Protein AF-A0A0H5BZ64-F1 (afdb_monomer)

Organism: Cyberlindnera jadinii (strain ATCC 18201 / CBS 1600 / BCRC 20928 / JCM 3617 / NBRC 0987 / NRRL Y-1542) (NCBI:txid983966)

Foldseek 3Di:
DEEQCQLVPVVQVCCVPPVDAAEYEHQDVVSQVNNVVVCVVVVGDHHYDYDDCLDPCVLLLQQLPPPDPPPVNSVDDDPDYHYDAADQAPVCVVDPNDPPCCNVPPDVRRHHDPCSSVVRHVVSHD

Solvent-accessible surface area (backbone atoms only — not comparable to full-atom values): 7330 Å² total; per-residue (Å²): 59,24,40,51,28,45,62,25,63,64,42,51,48,47,32,70,77,70,68,52,90,42,44,28,27,22,69,49,65,72,32,48,53,46,18,52,50,45,26,61,77,68,73,44,92,66,50,73,48,80,43,60,73,81,43,88,68,25,56,27,53,63,52,54,58,78,82,62,86,86,46,83,57,18,81,53,89,68,100,52,80,49,68,68,63,36,66,38,39,72,67,48,63,71,39,85,81,46,55,69,65,53,73,72,75,45,62,64,77,67,39,53,22,88,56,54,68,56,66,59,49,55,67,52,75,108

Sequence (126 aa):
MDICCGTGCIALTLKRQLGCEVVGVDISEEALELSRENSLRNGVEVQFMRCDVLSADAGDVLSGDAGDPSSAVAAQQFDLIVSNPPYISMDDYTSSEVAKSVKLYEPQLALVGGGEFYRVHVRAWL

Secondary structure (DSSP, 8-state):
-EES-TTSHHHHHHHHHH----EEEES-HHHHHHHHHHHHHHT---EEEE--TTSTTHHHHHH---S-TT-TTTT---S--EE----B-HHHHHSSSS-HHHHHHS-HHHHB--SHHHHHHHHHH-

Mean predicted aligned error: 7.09 Å

Structure (mmCIF, N/CA/C/O backbone):
data_AF-A0A0H5BZ64-F1
#
_entry.id   AF-A0A0H5BZ64-F1
#
loop_
_atom_site.group_PDB
_atom_site.id
_atom_site.type_symbol
_atom_site.label_atom_id
_atom_site.label_alt_id
_atom_site.label_comp_id
_atom_site.label_asym_id
_atom_site.label_entity_id
_atom_site.label_seq_id
_atom_site.pdbx_PDB_ins_code
_atom_site.Cartn_x
_atom_site.Cartn_y
_atom_site.Cartn_z
_atom_site.occupancy
_atom_site.B_iso_or_equiv
_atom_site.auth_seq_id
_atom_site.auth_comp_id
_atom_site.auth_asym_id
_atom_site.auth_atom_id
_atom_site.pdbx_PDB_model_num
ATOM 1 N N . MET A 1 1 ? -6.534 -5.245 7.611 1.00 90.50 1 MET A N 1
ATOM 2 C CA . MET A 1 1 ? -5.155 -4.791 7.346 1.00 90.50 1 MET A CA 1
ATOM 3 C C . MET A 1 1 ? -4.923 -4.652 5.848 1.00 90.50 1 MET A C 1
ATOM 5 O O . MET A 1 1 ? -5.440 -5.472 5.100 1.00 90.50 1 MET A O 1
ATOM 9 N N . ASP A 1 2 ? -4.171 -3.634 5.429 1.00 94.00 2 ASP A N 1
ATOM 10 C CA . ASP A 1 2 ? -3.699 -3.410 4.053 1.00 94.00 2 ASP A CA 1
ATOM 11 C C . ASP A 1 2 ? -2.171 -3.582 3.998 1.00 94.00 2 ASP A C 1
ATOM 13 O O . ASP A 1 2 ? -1.445 -2.790 4.598 1.00 94.00 2 ASP A O 1
ATOM 17 N N . ILE A 1 3 ? -1.686 -4.642 3.346 1.00 91.06 3 ILE A N 1
ATOM 18 C CA . ILE A 1 3 ? -0.259 -4.984 3.254 1.00 91.06 3 ILE A CA 1
ATOM 19 C C . ILE A 1 3 ? 0.342 -4.457 1.952 1.00 91.06 3 ILE A C 1
ATOM 21 O O . ILE A 1 3 ? -0.252 -4.639 0.887 1.00 91.06 3 ILE A O 1
ATOM 25 N N . CYS A 1 4 ? 1.559 -3.910 2.032 1.00 93.12 4 CYS A N 1
ATOM 26 C CA . CYS A 1 4 ? 2.209 -3.180 0.940 1.00 93.12 4 CYS A CA 1
ATOM 27 C C . CYS A 1 4 ? 1.359 -1.963 0.556 1.00 93.12 4 CYS A C 1
ATOM 29 O O . CYS A 1 4 ? 0.987 -1.779 -0.603 1.00 93.12 4 CYS A O 1
ATOM 31 N N . CYS A 1 5 ? 0.976 -1.171 1.564 1.00 95.38 5 CYS A N 1
ATOM 32 C CA . CYS A 1 5 ? -0.043 -0.141 1.401 1.00 95.38 5 CYS A CA 1
ATOM 33 C C . CYS A 1 5 ? 0.392 1.004 0.475 1.00 95.38 5 CYS A C 1
ATOM 35 O O . CYS A 1 5 ? -0.465 1.747 -0.011 1.00 95.38 5 CYS A O 1
ATOM 37 N N . GLY A 1 6 ? 1.695 1.182 0.221 1.00 96.62 6 GLY A N 1
ATOM 38 C CA . GLY A 1 6 ? 2.215 2.197 -0.687 1.00 96.62 6 GLY A CA 1
ATOM 39 C C . GLY A 1 6 ? 1.691 3.592 -0.339 1.00 96.62 6 GLY A C 1
ATOM 40 O O . GLY A 1 6 ? 1.827 4.067 0.783 1.00 96.62 6 GLY A O 1
ATOM 41 N N . THR A 1 7 ? 1.002 4.226 -1.290 1.00 97.06 7 THR A N 1
ATOM 42 C CA . THR A 1 7 ? 0.365 5.549 -1.122 1.00 97.06 7 THR A CA 1
ATOM 43 C C . THR A 1 7 ? -0.806 5.572 -0.129 1.00 97.06 7 THR A C 1
ATOM 45 O O . THR A 1 7 ? -1.363 6.641 0.132 1.00 97.06 7 THR A O 1
ATOM 48 N N . GLY A 1 8 ? -1.218 4.415 0.393 1.00 97.69 8 GLY A N 1
ATOM 49 C CA . GLY A 1 8 ? -2.378 4.232 1.260 1.00 97.69 8 GLY A CA 1
ATOM 50 C C . GLY A 1 8 ? -3.710 4.206 0.512 1.00 97.69 8 GLY A C 1
ATOM 51 O O . GLY A 1 8 ? -4.758 4.294 1.145 1.00 97.69 8 GLY A O 1
ATOM 52 N N . CYS A 1 9 ? -3.713 4.124 -0.823 1.00 97.69 9 CYS A N 1
ATOM 53 C CA . CYS A 1 9 ? -4.933 4.281 -1.618 1.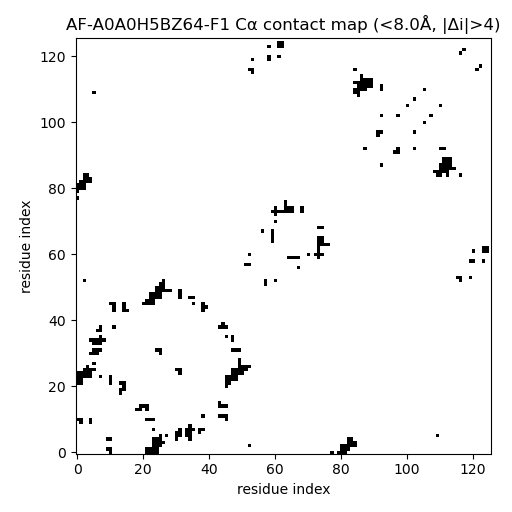00 97.69 9 CYS A CA 1
ATOM 54 C C . CYS A 1 9 ? -6.030 3.264 -1.254 1.00 97.69 9 CYS A C 1
ATOM 56 O O . CYS A 1 9 ? -7.197 3.651 -1.141 1.00 97.69 9 CYS A O 1
ATOM 58 N N . ILE A 1 10 ? -5.674 1.999 -1.010 1.00 97.88 10 ILE A N 1
ATOM 59 C CA . ILE A 1 10 ? -6.622 0.953 -0.605 1.00 97.88 10 ILE A CA 1
ATOM 60 C C . ILE A 1 10 ? -7.097 1.215 0.825 1.00 97.88 10 ILE A C 1
ATOM 62 O O . ILE A 1 10 ? -8.303 1.358 1.039 1.00 97.88 10 ILE A O 1
ATOM 66 N N . ALA A 1 11 ? -6.176 1.363 1.783 1.00 97.75 11 ALA A N 1
ATOM 67 C CA . ALA A 1 11 ? -6.519 1.624 3.178 1.00 97.75 11 ALA A CA 1
ATOM 68 C C . ALA A 1 11 ? -7.454 2.836 3.366 1.00 97.75 11 ALA A C 1
ATOM 70 O O . ALA A 1 11 ? -8.485 2.741 4.038 1.00 97.75 11 ALA A O 1
ATOM 71 N N . LEU A 1 12 ? -7.139 3.963 2.720 1.00 98.44 12 LEU A N 1
ATOM 72 C CA . LEU A 1 12 ? -7.941 5.188 2.775 1.00 98.44 12 LEU A CA 1
ATOM 73 C C . LEU A 1 12 ? -9.320 5.000 2.137 1.00 98.44 12 LEU A C 1
ATOM 75 O O . LEU A 1 12 ? -10.319 5.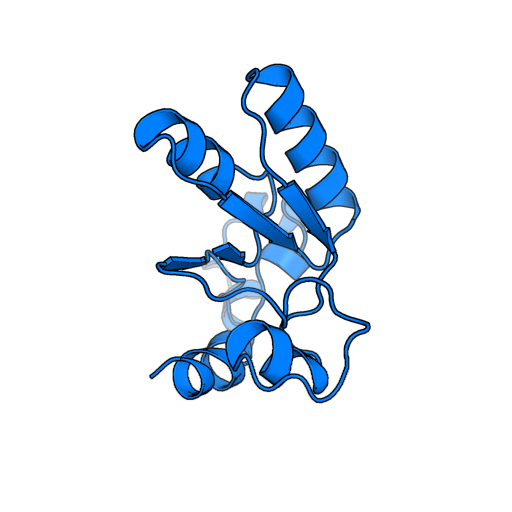494 2.666 1.00 98.44 12 LEU A O 1
ATOM 79 N N . THR A 1 13 ? -9.392 4.272 1.020 1.00 98.19 13 THR A N 1
ATOM 80 C CA . THR A 1 13 ? -10.663 3.972 0.349 1.00 98.19 13 THR A CA 1
ATOM 81 C C . THR A 1 13 ? -11.553 3.106 1.234 1.00 98.19 13 THR A C 1
ATOM 83 O O . THR A 1 13 ? -12.728 3.428 1.408 1.00 98.19 13 THR A O 1
ATOM 86 N N . LEU A 1 14 ? -11.001 2.056 1.848 1.00 97.75 14 LEU A N 1
ATOM 87 C CA . LEU A 1 14 ? -11.741 1.180 2.758 1.00 97.75 14 LEU A CA 1
ATOM 88 C C . LEU A 1 14 ? -12.270 1.951 3.970 1.00 97.75 14 LEU A C 1
ATOM 90 O O . LEU A 1 14 ? -13.472 1.907 4.234 1.00 97.75 14 LEU A O 1
ATOM 94 N N . LYS A 1 15 ? -11.414 2.733 4.644 1.00 97.88 15 LYS A N 1
ATOM 95 C CA . LYS A 1 15 ? -11.821 3.573 5.783 1.00 97.88 15 LYS A CA 1
ATOM 96 C C . LYS A 1 15 ? -12.947 4.531 5.394 1.00 97.88 15 LYS A C 1
ATOM 98 O O . LYS A 1 15 ? -13.934 4.647 6.114 1.00 97.88 15 LYS A O 1
ATOM 103 N N . ARG A 1 16 ? -12.835 5.193 4.237 1.00 97.94 16 ARG A N 1
ATOM 104 C CA . ARG A 1 16 ? -13.836 6.158 3.758 1.00 97.94 16 ARG A CA 1
ATOM 105 C C . ARG A 1 16 ? -15.179 5.511 3.420 1.00 97.94 16 ARG A C 1
ATOM 107 O O . ARG A 1 16 ? -16.210 6.098 3.729 1.00 97.94 16 ARG A O 1
ATOM 114 N N . GLN A 1 17 ? -15.162 4.380 2.719 1.00 97.81 17 GLN A N 1
ATOM 115 C CA . GLN A 1 17 ? -16.373 3.768 2.164 1.00 97.81 17 GLN A CA 1
ATOM 116 C C . GLN A 1 17 ? -17.103 2.887 3.176 1.00 97.81 17 GLN A C 1
ATOM 118 O O . GLN A 1 17 ? -18.328 2.813 3.151 1.00 97.81 17 GLN A O 1
ATOM 123 N N . LEU A 1 18 ? -16.356 2.215 4.053 1.00 97.12 18 LEU A N 1
ATOM 124 C CA . LEU A 1 18 ? -16.903 1.222 4.977 1.00 97.12 18 LEU A CA 1
ATOM 125 C C . LEU A 1 18 ? -16.916 1.703 6.430 1.00 97.12 18 LEU A C 1
ATOM 127 O O . LEU A 1 18 ? -17.603 1.106 7.253 1.00 97.12 18 LEU A O 1
ATOM 131 N N . GLY A 1 19 ? -16.158 2.752 6.766 1.00 95.25 19 GLY A N 1
ATOM 132 C CA . GLY A 1 19 ? -16.051 3.254 8.139 1.00 95.25 19 GLY A CA 1
ATOM 133 C C . GLY A 1 19 ? -15.376 2.282 9.114 1.00 95.25 19 GLY A C 1
ATOM 134 O O . GLY A 1 19 ? -15.462 2.488 10.320 1.00 95.25 19 GLY A O 1
ATOM 135 N N . CYS A 1 20 ? -14.729 1.223 8.620 1.00 95.31 20 CYS A N 1
ATOM 136 C CA . CYS A 1 20 ? -14.046 0.227 9.443 1.00 95.31 20 CYS A CA 1
ATOM 137 C C . CYS A 1 20 ? -12.708 0.743 9.987 1.00 95.31 20 CYS A C 1
ATOM 139 O O . CYS A 1 20 ? -12.185 1.756 9.528 1.00 95.31 20 CYS A O 1
ATOM 141 N N . GLU A 1 21 ? -12.123 0.048 10.961 1.00 95.31 21 GLU A N 1
ATOM 142 C CA . GLU A 1 21 ? -10.738 0.313 11.352 1.00 95.31 21 GLU A CA 1
ATOM 143 C C . GLU A 1 21 ? -9.763 -0.309 10.357 1.00 95.31 21 GLU A C 1
ATOM 145 O O . GLU A 1 21 ? -9.936 -1.444 9.907 1.00 95.31 21 GLU A O 1
ATOM 150 N N . VAL A 1 22 ? -8.745 0.466 9.981 1.00 95.38 22 VAL A N 1
ATOM 151 C CA . VAL A 1 22 ? -7.774 0.063 8.968 1.00 95.38 22 VAL A CA 1
ATOM 152 C C . VAL A 1 22 ? -6.369 0.373 9.459 1.00 95.38 22 VAL A C 1
ATOM 154 O O . VAL A 1 22 ? -6.055 1.507 9.821 1.00 95.38 22 VAL A O 1
ATOM 157 N N . VAL A 1 23 ? -5.527 -0.654 9.413 1.00 94.00 23 VAL A N 1
ATOM 158 C CA . VAL A 1 23 ? -4.077 -0.555 9.570 1.00 94.00 23 VAL A CA 1
ATOM 159 C C . VAL A 1 23 ? -3.452 -0.821 8.206 1.00 94.00 23 VAL A C 1
ATOM 161 O O . VAL A 1 23 ? -3.732 -1.861 7.602 1.00 94.00 23 VAL A O 1
ATOM 164 N N . GLY A 1 24 ? -2.656 0.127 7.716 1.00 94.44 24 GLY A N 1
ATOM 165 C CA . GLY A 1 24 ? -1.827 -0.010 6.522 1.00 94.44 24 GLY A CA 1
ATOM 166 C C . GLY A 1 24 ? -0.371 -0.255 6.902 1.00 94.44 24 GLY A C 1
ATOM 167 O O . GLY A 1 24 ? 0.172 0.444 7.762 1.00 94.44 24 GLY A O 1
ATOM 168 N N . VAL A 1 25 ? 0.263 -1.239 6.271 1.00 92.19 25 VAL A N 1
ATOM 169 C CA . VAL A 1 25 ? 1.666 -1.574 6.516 1.00 92.19 25 VAL A CA 1
ATOM 170 C C . VAL A 1 25 ? 2.480 -1.557 5.232 1.00 92.19 25 VAL A C 1
ATOM 172 O O . VAL A 1 25 ? 2.027 -2.022 4.185 1.00 92.19 25 VAL A O 1
ATOM 175 N N . ASP A 1 26 ? 3.700 -1.041 5.320 1.00 92.19 26 ASP A N 1
ATOM 176 C CA . ASP A 1 26 ? 4.669 -1.051 4.225 1.00 92.19 26 ASP A CA 1
ATOM 177 C C . ASP A 1 26 ? 6.093 -1.153 4.781 1.00 92.19 26 ASP A C 1
ATOM 179 O O . ASP A 1 26 ? 6.357 -0.754 5.916 1.00 92.19 26 ASP A O 1
ATOM 183 N N . ILE A 1 27 ? 7.027 -1.680 3.994 1.00 90.25 27 ILE A N 1
ATOM 184 C CA . ILE A 1 27 ? 8.442 -1.741 4.379 1.00 90.25 27 ILE A CA 1
ATOM 185 C C . ILE A 1 27 ? 9.148 -0.396 4.135 1.00 90.25 27 ILE A C 1
ATOM 187 O O . ILE A 1 27 ? 10.135 -0.080 4.813 1.00 90.25 27 ILE A O 1
ATOM 191 N N . SER A 1 28 ? 8.639 0.391 3.180 1.00 93.31 28 SER A N 1
ATOM 192 C CA . SER A 1 28 ? 9.190 1.678 2.762 1.00 93.31 28 SER A CA 1
ATOM 193 C C . SER A 1 28 ? 8.679 2.818 3.641 1.00 93.31 28 SER A C 1
ATOM 195 O O . SER A 1 28 ? 7.495 3.148 3.623 1.00 93.31 28 SER A O 1
ATOM 197 N N . GLU A 1 29 ? 9.579 3.478 4.376 1.00 93.06 29 GLU A N 1
ATOM 198 C CA . GLU A 1 29 ? 9.203 4.661 5.164 1.00 93.06 29 GLU A CA 1
ATOM 199 C C . GLU A 1 29 ? 8.759 5.824 4.265 1.00 93.06 29 GLU A C 1
ATOM 201 O O . GLU A 1 29 ? 7.812 6.523 4.602 1.00 93.06 29 GLU A O 1
ATOM 206 N N . GLU A 1 30 ? 9.359 5.975 3.081 1.00 95.69 30 GLU A N 1
ATOM 207 C CA . GLU A 1 30 ? 8.969 6.995 2.094 1.00 95.69 30 GLU A CA 1
ATOM 208 C C . GLU A 1 30 ? 7.513 6.804 1.635 1.00 95.69 30 GLU A C 1
ATOM 210 O O . GLU A 1 30 ? 6.757 7.768 1.491 1.00 95.69 30 GLU A O 1
ATOM 215 N N . ALA A 1 31 ? 7.086 5.550 1.452 1.00 95.56 31 ALA A N 1
ATOM 216 C CA . ALA A 1 31 ? 5.694 5.238 1.144 1.00 95.56 31 ALA A CA 1
ATOM 217 C C . ALA A 1 31 ? 4.765 5.585 2.318 1.00 95.56 31 ALA A C 1
ATOM 219 O O . ALA A 1 31 ? 3.697 6.159 2.106 1.00 95.56 31 ALA A O 1
ATOM 220 N N . LEU A 1 32 ? 5.186 5.301 3.556 1.00 96.38 32 LEU A N 1
ATOM 221 C CA . LEU A 1 32 ? 4.413 5.610 4.763 1.00 96.38 32 LEU A CA 1
ATOM 222 C C . LEU A 1 32 ? 4.308 7.115 5.037 1.00 96.38 32 LEU A C 1
ATOM 224 O O . LEU A 1 32 ? 3.283 7.589 5.520 1.00 96.38 32 LEU A O 1
ATOM 228 N N . GLU A 1 33 ? 5.343 7.895 4.738 1.00 98.00 33 GLU A N 1
ATOM 229 C CA . GLU A 1 33 ? 5.269 9.357 4.777 1.00 98.00 33 GLU A CA 1
ATOM 230 C C . GLU A 1 33 ? 4.211 9.870 3.795 1.00 98.00 33 GLU A C 1
ATOM 232 O O . GLU A 1 33 ? 3.334 10.651 4.176 1.00 98.00 33 GLU A O 1
ATOM 237 N N . LEU A 1 34 ? 4.228 9.359 2.561 1.00 97.88 34 LEU A N 1
ATOM 238 C CA . LEU A 1 34 ? 3.246 9.716 1.543 1.00 97.88 34 LEU A CA 1
ATOM 239 C C . LEU A 1 34 ? 1.826 9.254 1.908 1.00 97.88 34 LEU A C 1
ATOM 241 O O . LEU A 1 34 ? 0.861 9.977 1.659 1.00 97.88 34 LEU A O 1
ATOM 245 N N . SER A 1 35 ? 1.665 8.079 2.519 1.00 98.25 35 SER A N 1
ATOM 246 C CA . SER A 1 35 ? 0.354 7.582 2.946 1.00 98.25 35 SER A CA 1
ATOM 247 C C . SER A 1 35 ? -0.235 8.409 4.091 1.00 98.25 35 SER A C 1
ATOM 249 O O . SER A 1 35 ? -1.420 8.754 4.050 1.00 98.25 35 SER A O 1
ATOM 251 N N . ARG A 1 36 ? 0.592 8.825 5.060 1.00 98.38 36 ARG A N 1
ATOM 252 C CA . ARG A 1 36 ? 0.206 9.769 6.123 1.00 98.38 36 ARG A CA 1
ATOM 253 C C . ARG A 1 36 ? -0.150 11.140 5.550 1.00 98.38 36 ARG A C 1
ATOM 255 O O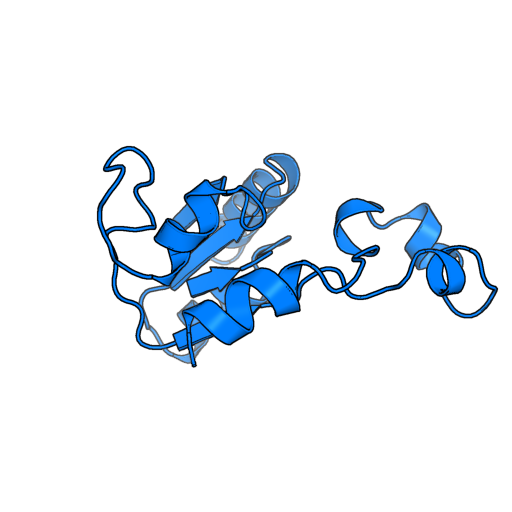 . ARG A 1 36 ? -1.145 11.737 5.960 1.00 98.38 36 ARG A O 1
ATOM 262 N N . GLU A 1 37 ? 0.600 11.626 4.563 1.00 98.44 37 GLU A N 1
ATOM 263 C CA . GLU A 1 37 ? 0.256 12.865 3.865 1.00 98.44 37 GLU A CA 1
ATOM 264 C C . GLU A 1 37 ? -1.092 12.742 3.136 1.00 98.44 37 GLU A C 1
ATOM 266 O O . GLU A 1 37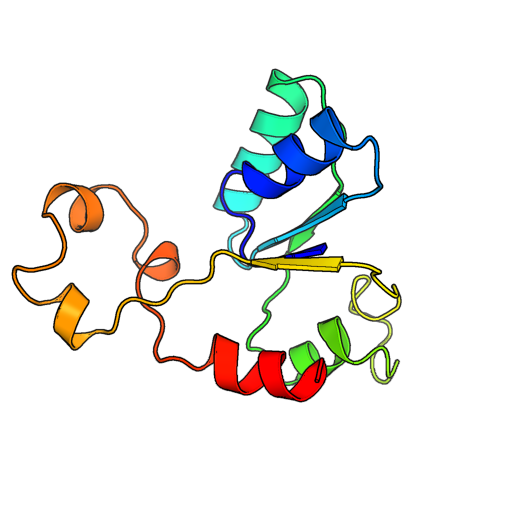 ? -1.948 13.622 3.251 1.00 98.44 37 GLU A O 1
ATOM 271 N N . ASN A 1 38 ? -1.328 11.639 2.425 1.00 98.50 38 ASN A N 1
ATOM 272 C CA . ASN A 1 38 ? -2.596 11.386 1.745 1.00 98.50 38 ASN A CA 1
ATOM 273 C C . ASN A 1 38 ? -3.763 11.255 2.730 1.00 98.50 38 ASN A C 1
ATOM 275 O O . ASN A 1 38 ? -4.850 11.765 2.452 1.00 98.50 38 ASN A O 1
ATOM 279 N N . SER A 1 39 ? -3.544 10.631 3.887 1.00 98.38 39 SER A N 1
ATOM 280 C CA . SER A 1 39 ? -4.504 10.574 4.993 1.00 98.38 39 SER A CA 1
ATOM 281 C C . SER A 1 39 ? -4.921 11.967 5.449 1.00 98.38 39 SER A C 1
ATOM 283 O O . SER A 1 39 ? -6.118 12.274 5.467 1.00 98.38 39 SER A O 1
ATOM 285 N N . LEU A 1 40 ? -3.946 12.843 5.704 1.00 98.31 40 LEU A N 1
ATOM 286 C CA . LEU A 1 40 ? -4.196 14.230 6.083 1.00 98.31 40 LEU A CA 1
ATOM 287 C C . LEU A 1 40 ? -4.927 15.000 4.976 1.00 98.31 40 LEU A C 1
ATOM 289 O O . LEU A 1 40 ? -5.950 15.630 5.239 1.00 98.31 40 LEU A O 1
ATOM 293 N N . ARG A 1 41 ? -4.443 14.918 3.730 1.00 98.25 41 ARG A N 1
ATOM 294 C CA . ARG A 1 41 ? -5.025 15.614 2.566 1.00 98.25 41 ARG A CA 1
ATOM 295 C C . ARG A 1 41 ? -6.481 15.228 2.319 1.00 98.25 41 ARG A C 1
ATOM 297 O O . ARG A 1 41 ? -7.270 16.066 1.893 1.00 98.25 41 ARG A O 1
ATOM 304 N N . ASN A 1 42 ? -6.838 13.973 2.581 1.00 97.75 42 ASN A N 1
ATOM 305 C CA . ASN A 1 42 ? -8.202 13.488 2.414 1.00 97.75 42 ASN A CA 1
ATOM 306 C C . ASN A 1 42 ? -9.047 13.637 3.688 1.00 97.75 42 ASN A C 1
ATOM 308 O O . ASN A 1 42 ? -10.258 13.451 3.614 1.00 97.75 42 ASN A O 1
ATOM 312 N N . GLY A 1 43 ? -8.462 13.955 4.845 1.00 97.81 43 GLY A N 1
ATOM 313 C CA . GLY A 1 43 ? -9.180 13.965 6.122 1.00 97.81 43 GLY A CA 1
ATOM 314 C C . GLY A 1 43 ? -9.727 12.582 6.491 1.00 97.81 43 GLY A C 1
ATOM 315 O O . GLY A 1 43 ? -10.877 12.463 6.908 1.00 97.81 43 GLY A O 1
ATOM 316 N N . VAL A 1 44 ? -8.940 11.529 6.252 1.00 98.06 44 VAL A N 1
ATOM 317 C CA . VAL A 1 44 ? -9.291 10.134 6.565 1.00 98.06 44 VAL A CA 1
ATOM 318 C C . VAL A 1 44 ? -8.223 9.570 7.477 1.00 98.06 44 VAL A C 1
ATOM 320 O O . VAL A 1 44 ? -7.096 9.376 7.037 1.00 98.06 44 VAL A O 1
ATOM 323 N N . GLU A 1 45 ? -8.567 9.294 8.727 1.00 97.44 45 GLU A N 1
ATOM 324 C CA . GLU A 1 45 ? -7.625 8.764 9.711 1.00 97.44 45 GLU A CA 1
ATOM 325 C C . GLU A 1 45 ? -7.411 7.258 9.516 1.00 97.44 45 GLU A C 1
ATOM 327 O O . GLU A 1 45 ? -8.352 6.468 9.602 1.00 97.44 45 GLU A O 1
ATOM 332 N N . VAL A 1 46 ? -6.168 6.873 9.231 1.00 96.81 46 VAL A N 1
ATOM 333 C CA . VAL A 1 46 ? -5.721 5.483 9.081 1.00 96.81 46 VAL A CA 1
ATOM 334 C C . VAL A 1 46 ? -4.395 5.335 9.811 1.00 96.81 46 VAL A C 1
ATOM 336 O O . VAL A 1 46 ? -3.532 6.212 9.729 1.00 96.81 46 VAL A O 1
ATOM 339 N N . GLN A 1 47 ? -4.219 4.218 10.513 1.00 95.19 47 GLN A N 1
ATOM 340 C CA . GLN A 1 47 ? -2.953 3.902 11.159 1.00 95.19 47 GLN A CA 1
ATOM 341 C C . GLN A 1 47 ? -1.977 3.328 10.127 1.00 95.19 47 GLN A C 1
ATOM 343 O O . GLN A 1 47 ? -2.272 2.319 9.490 1.00 95.19 47 GLN A O 1
ATOM 348 N N . PHE A 1 48 ? -0.804 3.949 9.991 1.00 94.56 48 PHE A N 1
ATOM 349 C CA . PHE A 1 48 ? 0.264 3.487 9.102 1.00 94.56 48 PHE A CA 1
ATOM 350 C C . PHE A 1 48 ? 1.523 3.144 9.883 1.00 94.56 48 PHE A C 1
ATOM 352 O O . PHE A 1 48 ? 2.019 3.968 10.661 1.00 94.56 48 PHE A O 1
ATOM 359 N N . MET A 1 49 ? 2.070 1.956 9.645 1.00 91.44 49 MET A N 1
ATOM 360 C CA . MET A 1 49 ? 3.254 1.478 10.352 1.00 91.44 49 MET A CA 1
ATOM 361 C C . MET A 1 49 ? 4.197 0.686 9.463 1.00 91.44 49 MET A C 1
ATOM 363 O O . MET A 1 49 ? 3.787 0.021 8.514 1.00 91.44 49 MET A O 1
ATOM 367 N N . ARG A 1 50 ? 5.483 0.768 9.802 1.00 89.75 50 ARG A N 1
ATOM 368 C CA . ARG A 1 50 ? 6.527 0.070 9.070 1.00 89.75 50 ARG A CA 1
ATOM 369 C C . ARG A 1 50 ? 6.563 -1.398 9.451 1.00 89.75 50 ARG A C 1
ATOM 371 O O . ARG A 1 50 ? 6.602 -1.727 10.634 1.00 89.75 50 ARG A O 1
ATOM 378 N N . CYS A 1 51 ? 6.565 -2.263 8.447 1.00 85.56 51 CYS A N 1
ATOM 379 C CA . CYS A 1 51 ? 6.612 -3.705 8.629 1.00 85.56 51 CYS A CA 1
ATOM 380 C C . CYS A 1 51 ? 7.325 -4.361 7.445 1.00 85.56 51 CYS A C 1
ATOM 382 O O . CYS A 1 51 ? 6.981 -4.105 6.291 1.00 85.56 51 CYS A O 1
ATOM 384 N N . ASP A 1 52 ? 8.306 -5.215 7.736 1.00 85.31 52 ASP A N 1
ATOM 385 C CA . ASP A 1 52 ? 8.851 -6.144 6.751 1.00 85.31 52 ASP A CA 1
ATOM 386 C C . ASP A 1 52 ? 8.055 -7.444 6.816 1.00 85.31 52 ASP A C 1
ATOM 388 O O . ASP A 1 52 ? 8.259 -8.278 7.699 1.00 85.31 52 ASP A O 1
ATOM 392 N N . VAL A 1 53 ? 7.141 -7.596 5.864 1.00 79.38 53 VAL A N 1
ATOM 393 C CA . VAL A 1 53 ? 6.243 -8.746 5.787 1.00 79.38 53 VAL A CA 1
ATOM 394 C C . VAL A 1 53 ? 6.921 -10.010 5.241 1.00 79.38 53 VAL A C 1
ATOM 396 O O . VAL A 1 53 ? 6.339 -11.082 5.287 1.00 79.38 53 VAL A O 1
ATOM 399 N N . LEU A 1 54 ? 8.166 -9.939 4.766 1.00 76.88 54 LEU A N 1
ATOM 400 C CA . LEU A 1 54 ? 8.919 -11.126 4.342 1.00 76.88 54 LEU A CA 1
ATOM 401 C C . LEU A 1 54 ? 9.897 -11.620 5.413 1.00 76.88 54 LEU A C 1
ATOM 403 O O . LEU A 1 54 ? 10.469 -12.701 5.262 1.00 76.88 54 LEU A O 1
ATOM 407 N N . SER A 1 55 ? 10.102 -10.846 6.483 1.00 71.25 55 SER A N 1
ATOM 408 C CA . SER A 1 55 ? 10.979 -11.236 7.588 1.00 71.25 55 SER A CA 1
ATOM 409 C C . SER A 1 55 ? 10.538 -12.563 8.226 1.00 71.25 55 SER A C 1
ATOM 411 O O . SER A 1 55 ? 9.369 -12.939 8.180 1.00 71.25 55 SER A O 1
ATOM 413 N N . ALA A 1 56 ? 11.474 -13.307 8.826 1.00 54.91 56 ALA A N 1
ATOM 414 C CA . ALA A 1 56 ? 11.150 -14.560 9.522 1.00 54.91 56 ALA A CA 1
ATOM 415 C C . ALA A 1 56 ? 10.120 -14.346 10.653 1.00 54.91 56 ALA A C 1
ATOM 417 O O . ALA A 1 56 ? 9.317 -15.236 10.923 1.00 54.91 56 ALA A O 1
ATOM 418 N N . ASP A 1 57 ? 10.094 -13.137 11.218 1.00 53.84 57 ASP A N 1
ATOM 419 C CA . ASP A 1 57 ? 9.143 -12.680 12.235 1.00 53.84 57 ASP A CA 1
ATOM 420 C C . ASP A 1 57 ? 7.799 -12.225 11.622 1.00 53.84 57 ASP A C 1
ATOM 422 O O . ASP A 1 57 ? 6.824 -11.985 12.326 1.00 53.84 57 ASP A O 1
ATOM 426 N N . ALA A 1 58 ? 7.690 -12.134 10.292 1.00 50.38 58 ALA A N 1
ATOM 427 C CA . ALA A 1 58 ? 6.444 -11.795 9.606 1.00 50.38 58 ALA A CA 1
ATOM 428 C C . ALA A 1 58 ? 5.412 -12.927 9.608 1.00 50.38 58 ALA A C 1
ATOM 430 O O . ALA A 1 58 ? 4.232 -12.680 9.342 1.00 50.38 58 ALA A O 1
ATOM 431 N N . GLY A 1 59 ? 5.841 -14.153 9.936 1.00 49.22 59 GLY A N 1
ATOM 432 C CA . GLY A 1 59 ? 4.925 -15.211 10.348 1.00 49.22 59 GLY A CA 1
ATOM 433 C C . GLY A 1 59 ? 3.995 -14.709 11.454 1.00 49.22 59 GLY A C 1
ATOM 434 O O . GLY A 1 59 ? 2.789 -14.891 11.329 1.00 49.22 59 GLY A O 1
ATOM 435 N N . ASP A 1 60 ? 4.527 -13.960 12.426 1.00 50.25 60 ASP A N 1
ATOM 436 C CA . ASP A 1 60 ? 3.793 -13.429 13.584 1.00 50.25 60 ASP A CA 1
ATOM 437 C C . ASP A 1 60 ? 2.879 -12.252 13.229 1.00 50.25 60 ASP A C 1
ATOM 439 O O . ASP A 1 60 ? 1.807 -12.105 13.811 1.00 50.25 60 ASP A O 1
ATOM 443 N N . VAL A 1 61 ? 3.227 -11.460 12.206 1.00 53.84 61 VAL A N 1
ATOM 444 C CA . VAL A 1 61 ? 2.381 -10.358 11.696 1.00 53.84 61 VAL A CA 1
ATOM 445 C C . VAL A 1 61 ? 1.009 -10.866 11.237 1.00 53.84 61 VAL A C 1
ATOM 447 O O . VAL A 1 61 ? 0.029 -10.123 11.283 1.00 53.84 61 VAL A O 1
ATOM 450 N N . LEU A 1 62 ? 0.938 -12.127 10.798 1.00 53.78 62 LEU A N 1
ATOM 451 C CA . LEU A 1 62 ? -0.276 -12.762 10.293 1.00 53.78 62 LEU A CA 1
ATOM 452 C C . LEU A 1 62 ? -0.823 -13.898 11.160 1.00 53.78 62 LEU A C 1
ATOM 454 O O . LEU A 1 62 ? -2.027 -14.148 11.098 1.00 53.78 62 LEU A O 1
ATOM 458 N N . SER A 1 63 ? 0.027 -14.601 11.912 1.00 49.59 63 SER A N 1
ATOM 459 C CA . SER A 1 63 ? -0.341 -15.825 12.634 1.00 49.59 63 SER A CA 1
ATOM 460 C C . SER A 1 63 ? -0.993 -15.565 13.992 1.00 49.59 63 SER A C 1
ATOM 462 O O . SER A 1 63 ? -1.624 -16.470 14.535 1.00 49.59 63 SER A O 1
ATOM 464 N N . GLY A 1 64 ? -0.869 -14.356 14.554 1.00 45.78 64 GLY A N 1
ATOM 465 C CA . GLY A 1 64 ? -1.410 -14.038 15.878 1.00 45.78 64 GLY A CA 1
ATOM 466 C C . GLY A 1 64 ? -0.796 -14.855 17.026 1.00 45.78 64 GLY A C 1
ATOM 467 O O . GLY A 1 64 ? -1.304 -14.785 18.147 1.00 45.78 64 GLY A O 1
ATOM 468 N N . ASP A 1 65 ? 0.267 -15.630 16.771 1.00 43.56 65 ASP A N 1
ATOM 469 C CA . ASP A 1 65 ? 1.029 -16.333 17.801 1.00 43.56 65 ASP A CA 1
ATOM 470 C C . ASP A 1 65 ? 2.096 -15.373 18.333 1.00 43.56 65 ASP A C 1
ATOM 472 O O . ASP A 1 65 ? 3.076 -15.048 17.670 1.00 43.56 65 ASP A O 1
ATOM 476 N N . ALA A 1 66 ? 1.834 -14.819 19.515 1.00 42.72 66 ALA A N 1
ATOM 477 C CA . ALA A 1 66 ? 2.645 -13.784 20.139 1.00 42.72 66 ALA A CA 1
ATOM 478 C C . ALA A 1 66 ? 3.947 -14.374 20.713 1.00 42.72 66 ALA A C 1
ATOM 480 O O . ALA A 1 66 ? 4.089 -14.521 21.929 1.00 42.72 66 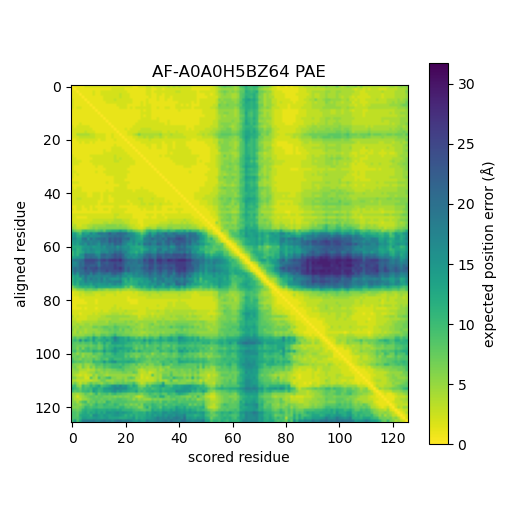ALA A O 1
ATOM 481 N N . GLY A 1 67 ? 4.895 -14.721 19.841 1.00 38.75 67 GLY A N 1
ATOM 482 C CA . GLY A 1 67 ? 6.260 -15.079 20.226 1.00 38.75 67 GLY A CA 1
ATOM 483 C C . GLY A 1 67 ? 7.118 -13.849 20.536 1.00 38.75 67 GLY A C 1
ATOM 484 O O . GLY A 1 67 ? 7.860 -13.850 21.522 1.00 38.75 67 GLY A O 1
ATOM 485 N N . ASP A 1 68 ? 6.961 -12.777 19.748 1.00 41.19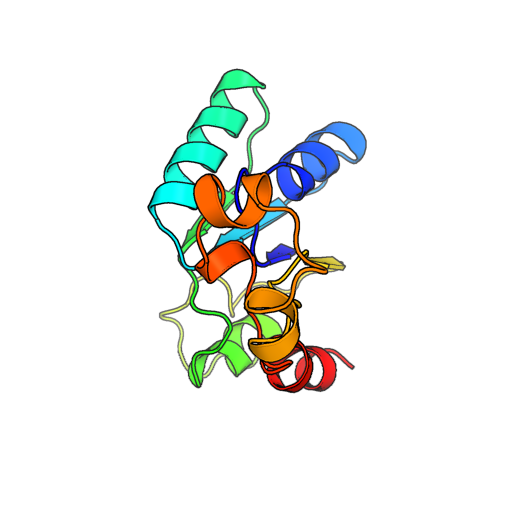 68 ASP A N 1
ATOM 486 C CA . ASP A 1 68 ? 7.658 -11.499 19.934 1.00 41.19 68 ASP A CA 1
ATOM 487 C C . ASP A 1 68 ? 6.680 -10.299 20.066 1.00 41.19 68 ASP A C 1
ATOM 489 O O . ASP A 1 68 ? 6.093 -9.842 19.080 1.00 41.19 68 ASP A O 1
ATOM 493 N N . PRO A 1 69 ? 6.518 -9.725 21.277 1.00 38.94 69 PRO A N 1
ATOM 494 C CA . PRO A 1 69 ? 5.673 -8.556 21.527 1.00 38.94 69 PRO A CA 1
ATOM 495 C C . PRO A 1 69 ? 6.200 -7.235 20.935 1.00 38.94 69 PRO A C 1
ATOM 497 O O . PRO A 1 69 ? 5.560 -6.197 21.115 1.00 38.94 69 PRO A O 1
ATOM 500 N N . SER A 1 70 ? 7.360 -7.225 20.268 1.00 39.12 70 SER A N 1
ATOM 501 C CA . SER A 1 70 ? 7.939 -6.014 19.676 1.00 39.12 70 SER A CA 1
ATOM 502 C C . SER A 1 70 ? 7.322 -5.618 18.327 1.00 39.12 70 SER A C 1
ATOM 504 O O . SER A 1 70 ? 7.482 -4.470 17.900 1.00 39.12 70 SER A O 1
ATOM 506 N N . SER A 1 71 ? 6.531 -6.492 17.692 1.00 48.16 71 SER A N 1
ATOM 507 C CA . SER A 1 71 ? 5.741 -6.136 16.510 1.00 48.16 71 SER A CA 1
ATOM 508 C C . SER A 1 71 ? 4.294 -5.808 16.910 1.00 48.16 71 SER A C 1
ATOM 510 O O . SER A 1 71 ? 3.435 -6.666 17.085 1.00 48.16 71 SER A O 1
ATOM 512 N N . ALA A 1 72 ? 3.983 -4.517 17.052 1.00 49.56 72 ALA A N 1
ATOM 513 C CA . ALA A 1 72 ? 2.645 -4.043 17.438 1.00 49.56 72 ALA A CA 1
ATOM 514 C C . ALA A 1 72 ? 1.503 -4.478 16.479 1.00 49.56 72 ALA A C 1
ATOM 516 O O . ALA A 1 72 ? 0.333 -4.299 16.811 1.00 49.56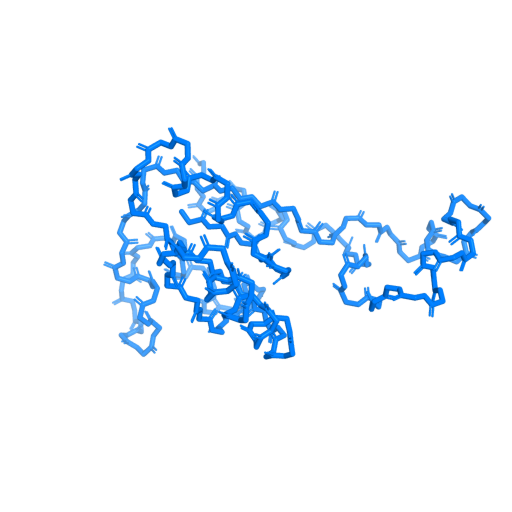 72 ALA A O 1
ATOM 517 N N . VAL A 1 73 ? 1.833 -5.054 15.314 1.00 57.22 73 VAL A N 1
ATOM 518 C CA . VAL A 1 73 ? 0.880 -5.632 14.349 1.00 57.22 73 VAL A CA 1
ATOM 519 C C . VAL A 1 73 ? 0.465 -7.058 14.729 1.00 57.22 73 VAL A C 1
ATOM 521 O O . VAL A 1 73 ? -0.711 -7.384 14.611 1.00 57.22 73 VAL A O 1
ATOM 524 N N . ALA A 1 74 ? 1.393 -7.890 15.220 1.00 53.84 74 ALA A N 1
ATOM 525 C CA . ALA A 1 74 ? 1.165 -9.320 15.471 1.00 53.84 74 ALA A CA 1
ATOM 526 C C . ALA A 1 74 ? 0.129 -9.598 16.573 1.00 53.84 74 ALA A C 1
ATOM 528 O O . ALA A 1 74 ? -0.525 -10.636 16.586 1.00 53.84 74 ALA A O 1
ATOM 529 N N . ALA A 1 75 ? -0.061 -8.651 17.495 1.00 54.75 75 ALA A N 1
ATOM 530 C CA . ALA A 1 75 ? -1.033 -8.775 18.578 1.00 54.75 75 ALA A CA 1
ATOM 531 C C . ALA A 1 75 ? -2.487 -8.468 18.155 1.00 54.75 75 ALA A C 1
ATOM 533 O O . ALA A 1 75 ? -3.397 -8.601 18.977 1.00 54.75 75 ALA A O 1
ATOM 534 N N . GLN A 1 76 ? -2.728 -8.025 16.914 1.00 65.94 76 GLN A N 1
ATOM 535 C CA . GLN A 1 76 ? -4.062 -7.666 16.425 1.00 65.94 76 GLN A CA 1
ATOM 536 C C . GLN A 1 76 ? -4.637 -8.755 15.513 1.00 65.94 76 GLN A C 1
ATOM 538 O O . GLN A 1 76 ? -4.050 -9.115 14.498 1.00 65.94 76 GLN A O 1
ATOM 543 N N . GLN A 1 77 ? -5.835 -9.242 15.844 1.00 74.19 77 GLN A N 1
ATOM 544 C CA . GLN A 1 77 ? -6.636 -10.040 14.914 1.00 74.19 77 GLN A CA 1
ATOM 545 C C . GLN A 1 77 ? -7.334 -9.110 13.918 1.00 74.19 77 GLN A C 1
ATOM 547 O O . GLN A 1 77 ? -7.909 -8.093 14.309 1.00 74.19 77 GLN A O 1
ATOM 552 N N . PHE A 1 78 ? -7.303 -9.471 12.636 1.00 83.69 78 PHE A N 1
ATOM 553 C CA . PHE A 1 78 ? -7.961 -8.728 11.564 1.00 83.69 78 PHE A CA 1
ATOM 554 C C . PHE A 1 78 ? -9.078 -9.571 10.948 1.00 83.69 78 PHE A C 1
ATOM 556 O O . PHE A 1 78 ? -8.866 -10.741 10.656 1.00 83.69 78 PHE A O 1
ATOM 563 N N . ASP A 1 79 ? -10.238 -8.968 10.676 1.00 89.56 79 ASP A N 1
ATOM 564 C CA . ASP A 1 79 ? -11.342 -9.640 9.965 1.00 89.56 79 ASP A CA 1
ATOM 565 C C . ASP A 1 79 ? -11.075 -9.789 8.458 1.00 89.56 79 ASP A C 1
ATOM 567 O O . ASP A 1 79 ? -11.622 -10.662 7.787 1.00 89.56 79 ASP A O 1
ATOM 571 N N . LEU A 1 80 ? -10.255 -8.890 7.908 1.00 88.75 80 LEU A N 1
ATOM 572 C CA . LEU A 1 80 ? -9.935 -8.820 6.488 1.00 88.75 80 LEU A CA 1
ATOM 573 C C . LEU A 1 80 ? -8.487 -8.380 6.296 1.00 88.75 80 LEU A C 1
ATOM 575 O O . LEU A 1 80 ? -8.058 -7.357 6.843 1.00 88.75 80 LEU A O 1
ATOM 579 N N . ILE A 1 81 ? -7.767 -9.105 5.445 1.00 88.06 81 ILE A N 1
ATOM 580 C CA . ILE A 1 81 ? -6.466 -8.700 4.922 1.00 88.06 81 ILE A CA 1
ATOM 581 C C . ILE A 1 81 ? -6.582 -8.471 3.424 1.00 88.06 81 ILE A C 1
ATOM 583 O O . ILE A 1 81 ? -7.097 -9.310 2.688 1.00 88.06 81 ILE A O 1
ATOM 587 N N . VAL A 1 82 ? -6.089 -7.320 2.983 1.00 92.06 82 VAL A N 1
ATOM 588 C CA . VAL A 1 82 ? -5.948 -6.960 1.575 1.00 92.06 82 VAL A CA 1
ATOM 589 C C . VAL A 1 82 ? -4.489 -6.645 1.285 1.00 92.06 82 VAL A C 1
ATOM 591 O O . VAL A 1 82 ? -3.738 -6.267 2.183 1.00 92.06 82 VAL A O 1
ATOM 594 N N . SER A 1 83 ? -4.072 -6.834 0.039 1.00 90.94 83 SER A N 1
ATOM 595 C CA . SER A 1 83 ? -2.731 -6.466 -0.398 1.00 90.94 83 SER A CA 1
ATOM 596 C C . SER A 1 83 ? -2.687 -6.279 -1.907 1.00 90.94 83 SER A C 1
ATOM 598 O O . SER A 1 83 ? -3.354 -7.004 -2.648 1.00 90.94 83 SER A O 1
ATOM 600 N N . ASN A 1 84 ? -1.860 -5.334 -2.346 1.00 92.19 84 ASN A N 1
ATOM 601 C CA . ASN A 1 84 ? -1.363 -5.252 -3.713 1.00 92.19 84 ASN A CA 1
ATOM 602 C C . ASN A 1 84 ? 0.173 -5.363 -3.671 1.00 92.19 84 ASN A C 1
ATOM 604 O O . ASN A 1 84 ? 0.857 -4.340 -3.735 1.00 92.19 84 ASN A O 1
ATOM 608 N N . PRO A 1 85 ? 0.719 -6.576 -3.467 1.00 90.38 85 PRO A N 1
ATOM 609 C CA . PRO A 1 85 ? 2.151 -6.769 -3.283 1.00 90.38 85 PRO A CA 1
ATOM 610 C C . PRO A 1 85 ? 2.894 -6.627 -4.620 1.00 90.38 85 PRO A C 1
ATOM 612 O O . PRO A 1 85 ? 2.276 -6.737 -5.678 1.00 90.38 85 PRO A O 1
ATOM 615 N N . PRO A 1 86 ? 4.225 -6.473 -4.618 1.00 88.19 86 PRO A N 1
ATOM 616 C CA . PRO A 1 86 ? 5.008 -6.625 -5.838 1.00 88.19 86 PRO A CA 1
ATOM 617 C C . PRO A 1 86 ? 4.882 -8.064 -6.373 1.00 88.19 86 PRO A C 1
ATOM 619 O O . PRO A 1 86 ? 5.139 -9.033 -5.654 1.00 88.19 86 PRO A O 1
ATOM 622 N N . TYR A 1 87 ? 4.481 -8.216 -7.637 1.00 87.38 87 TYR A N 1
ATOM 623 C CA . TYR A 1 87 ? 4.215 -9.522 -8.269 1.00 87.38 87 TYR A CA 1
ATOM 624 C C . TYR A 1 87 ? 4.922 -9.721 -9.615 1.00 87.38 87 TYR A C 1
ATOM 626 O O . TYR A 1 87 ? 4.792 -10.785 -10.219 1.00 87.38 87 TYR A O 1
ATOM 634 N N . ILE A 1 88 ? 5.651 -8.719 -10.111 1.00 87.88 88 ILE A N 1
ATOM 635 C CA . ILE A 1 88 ? 6.345 -8.812 -11.397 1.00 87.88 88 ILE A CA 1
ATOM 636 C C . ILE A 1 88 ? 7.623 -9.635 -11.204 1.00 87.88 88 ILE A C 1
ATOM 638 O O . ILE A 1 88 ? 8.413 -9.366 -10.298 1.00 87.88 88 ILE A O 1
ATOM 642 N N . SER A 1 89 ? 7.855 -10.635 -12.056 1.00 88.81 89 SER A N 1
ATOM 643 C CA . SER A 1 89 ? 9.108 -11.392 -12.024 1.00 88.81 89 SER A CA 1
ATOM 644 C C . SER A 1 89 ? 10.279 -10.537 -12.527 1.00 88.81 89 SER A C 1
ATOM 646 O O . SER A 1 89 ? 10.095 -9.564 -13.261 1.00 88.81 89 SER A O 1
ATOM 648 N N . MET A 1 90 ? 11.516 -10.885 -12.162 1.00 88.56 90 MET A N 1
AT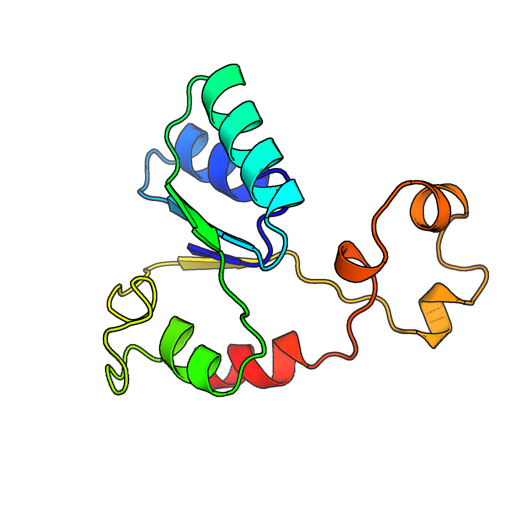OM 649 C CA . MET A 1 90 ? 12.678 -10.148 -12.676 1.00 88.56 90 MET A CA 1
ATOM 650 C C . MET A 1 90 ? 12.826 -10.300 -14.203 1.00 88.56 90 MET A C 1
ATOM 652 O O . MET A 1 90 ? 13.253 -9.364 -14.885 1.00 88.56 90 MET A O 1
ATOM 656 N N . ASP A 1 91 ? 12.419 -11.446 -14.749 1.00 88.88 91 ASP A N 1
ATOM 657 C CA . ASP A 1 91 ? 12.429 -11.704 -16.189 1.00 88.88 91 ASP A CA 1
ATOM 658 C C . ASP A 1 91 ? 11.435 -10.775 -16.904 1.00 88.88 91 ASP A C 1
ATOM 660 O O . ASP A 1 91 ? 11.816 -10.050 -17.827 1.00 88.88 91 ASP A O 1
ATOM 664 N N . ASP A 1 92 ? 10.204 -10.666 -16.399 1.00 86.88 92 ASP A N 1
ATOM 665 C CA . ASP A 1 92 ? 9.190 -9.769 -16.968 1.00 86.88 92 ASP A CA 1
ATOM 666 C C . ASP A 1 92 ? 9.593 -8.300 -16.799 1.00 86.88 92 ASP A C 1
ATOM 668 O O . ASP A 1 92 ? 9.454 -7.495 -17.725 1.00 86.88 92 ASP A O 1
ATOM 672 N N . TYR A 1 93 ? 10.176 -7.946 -15.650 1.00 86.88 93 TYR A N 1
ATOM 673 C CA . TYR A 1 93 ? 10.674 -6.599 -15.383 1.00 86.88 93 TYR A CA 1
ATOM 674 C C . TYR A 1 93 ? 11.793 -6.185 -16.340 1.00 86.88 93 TYR A C 1
ATOM 676 O O . TYR A 1 93 ? 11.887 -5.015 -16.712 1.00 86.88 93 TYR A O 1
ATOM 684 N N . THR A 1 94 ? 12.643 -7.109 -16.787 1.00 86.88 94 THR A N 1
ATOM 685 C CA . THR A 1 94 ? 13.697 -6.808 -17.772 1.00 86.88 94 THR A CA 1
ATOM 686 C C . THR A 1 94 ? 13.203 -6.884 -19.217 1.00 86.88 94 THR A C 1
ATOM 688 O O . THR A 1 94 ? 13.759 -6.200 -20.081 1.00 86.88 94 THR A O 1
ATOM 691 N N . SER A 1 95 ? 12.111 -7.607 -19.472 1.00 87.19 95 SER A N 1
ATOM 692 C CA . SER A 1 95 ? 11.470 -7.732 -20.785 1.00 87.19 95 SER A CA 1
ATOM 693 C C . SER A 1 95 ? 10.836 -6.423 -21.296 1.00 87.19 95 SER A C 1
ATOM 695 O O . SER A 1 95 ? 10.763 -5.410 -20.599 1.00 87.19 95 SER A O 1
ATOM 697 N N . SER A 1 96 ? 10.325 -6.422 -22.529 1.00 83.56 96 SER A N 1
ATOM 698 C CA . SER A 1 96 ? 9.524 -5.310 -23.063 1.00 83.56 96 SER A CA 1
ATOM 699 C C . SER A 1 96 ? 8.073 -5.272 -22.562 1.00 83.56 96 SER A C 1
ATOM 701 O O . SER A 1 96 ? 7.351 -4.352 -22.939 1.00 83.56 96 SER A O 1
ATOM 703 N N . GLU A 1 97 ? 7.635 -6.248 -21.763 1.00 81.19 97 GLU A N 1
ATOM 704 C CA . GLU A 1 97 ? 6.246 -6.357 -21.299 1.00 81.19 97 GLU A CA 1
ATOM 705 C C . GLU A 1 97 ? 5.895 -5.296 -20.252 1.00 81.19 97 GLU A C 1
ATOM 707 O O . GLU A 1 97 ? 4.796 -4.743 -20.265 1.00 81.19 97 GLU A O 1
ATOM 712 N N . VAL A 1 98 ? 6.851 -4.930 -19.394 1.00 81.75 98 VAL A N 1
ATOM 713 C CA . VAL A 1 98 ? 6.679 -3.813 -18.461 1.00 81.75 98 VAL A CA 1
ATOM 714 C C . VAL A 1 98 ? 6.950 -2.493 -19.180 1.00 81.75 98 VAL A C 1
ATOM 716 O O . VAL A 1 98 ? 8.023 -2.271 -19.754 1.00 81.75 98 VAL A O 1
ATOM 719 N N . ALA A 1 99 ? 5.977 -1.584 -19.120 1.00 86.38 99 ALA A N 1
ATOM 720 C CA . ALA A 1 99 ? 6.067 -0.279 -19.758 1.00 86.38 99 ALA A CA 1
ATOM 721 C C . ALA A 1 99 ? 7.285 0.517 -19.258 1.00 86.38 99 ALA A C 1
ATOM 723 O O . ALA A 1 99 ? 7.593 0.554 -18.067 1.00 86.38 99 ALA A O 1
ATOM 724 N N . LYS A 1 100 ? 7.962 1.225 -20.172 1.00 84.50 100 LYS A N 1
ATOM 725 C CA . LYS A 1 100 ? 9.153 2.027 -19.837 1.00 84.50 100 LYS A CA 1
ATOM 726 C C . LYS A 1 100 ? 8.887 3.072 -18.753 1.00 84.50 100 LYS A C 1
ATOM 728 O O . LYS A 1 100 ? 9.760 3.305 -17.932 1.00 84.50 100 LYS A O 1
ATOM 733 N N . SER A 1 101 ? 7.706 3.690 -18.747 1.00 84.06 101 SER A N 1
ATOM 734 C CA . SER A 1 101 ? 7.321 4.667 -17.723 1.00 84.06 101 SER A CA 1
ATOM 735 C C . SER A 1 101 ? 7.290 4.048 -16.327 1.00 84.06 101 SER A C 1
ATOM 737 O O . SER A 1 101 ? 7.812 4.649 -15.399 1.00 84.06 101 SER A O 1
ATOM 739 N N . VAL A 1 102 ? 6.762 2.831 -16.192 1.00 81.88 102 VAL A N 1
ATOM 740 C CA . VAL A 1 102 ? 6.705 2.110 -14.912 1.00 81.88 102 VAL A CA 1
ATOM 741 C C . VAL A 1 102 ? 8.122 1.880 -14.381 1.00 81.88 102 VAL A C 1
ATOM 743 O O . VAL A 1 102 ? 8.428 2.262 -13.260 1.00 81.88 102 VAL A O 1
ATOM 746 N N . LYS A 1 103 ? 9.041 1.395 -15.225 1.00 81.44 103 LYS A N 1
ATOM 747 C CA . LYS A 1 103 ? 10.449 1.173 -14.832 1.00 81.44 103 LYS A CA 1
ATOM 748 C C . LYS A 1 103 ? 11.210 2.447 -14.450 1.00 81.44 103 LYS A C 1
ATOM 750 O O . LYS A 1 103 ? 12.228 2.361 -13.774 1.00 81.44 103 LYS A O 1
ATOM 755 N N . LEU A 1 104 ? 10.791 3.603 -14.969 1.00 83.25 104 LEU A N 1
ATOM 756 C CA . LEU A 1 104 ? 11.488 4.879 -14.777 1.00 83.25 104 LEU A CA 1
ATOM 757 C C . LEU A 1 104 ? 10.951 5.690 -13.597 1.00 83.25 104 LEU A C 1
ATOM 759 O O . LEU A 1 104 ? 11.700 6.490 -13.042 1.00 83.25 104 LEU A O 1
ATOM 763 N N . TYR A 1 105 ? 9.671 5.530 -13.256 1.00 84.75 105 TYR A N 1
ATOM 764 C CA . TYR A 1 105 ? 8.986 6.399 -12.296 1.00 84.75 105 TYR A CA 1
ATOM 765 C C . TYR A 1 105 ? 8.442 5.668 -11.071 1.00 84.75 105 TYR A C 1
ATOM 767 O O . TYR A 1 105 ? 8.119 6.333 -10.089 1.00 84.75 105 TYR A O 1
ATOM 775 N N . GLU A 1 106 ? 8.358 4.337 -11.096 1.00 85.06 106 GLU A N 1
ATOM 776 C CA . GLU A 1 106 ? 7.958 3.553 -9.931 1.00 85.06 106 GLU A CA 1
ATOM 777 C C . GLU A 1 106 ? 9.173 2.866 -9.288 1.00 85.06 106 GLU A C 1
ATOM 779 O O . GLU A 1 106 ? 10.048 2.358 -9.999 1.00 85.06 106 GLU A O 1
ATOM 784 N N . PRO A 1 107 ? 9.263 2.835 -7.945 1.00 86.25 107 PRO A N 1
ATOM 785 C CA . PRO A 1 107 ? 10.334 2.127 -7.259 1.00 86.25 107 PRO A CA 1
ATOM 786 C C . PRO A 1 107 ? 10.315 0.640 -7.615 1.00 86.25 107 PRO A C 1
ATOM 788 O O . PRO A 1 107 ? 9.274 -0.007 -7.535 1.00 86.25 107 PRO A O 1
ATOM 791 N N . GLN A 1 108 ? 11.478 0.055 -7.908 1.00 87.75 108 GLN A N 1
ATOM 792 C CA . GLN A 1 108 ? 11.577 -1.380 -8.206 1.00 87.75 108 GLN A CA 1
ATOM 793 C C . GLN A 1 108 ? 11.001 -2.257 -7.077 1.00 87.75 108 GLN A C 1
ATOM 795 O O . GLN A 1 108 ? 10.404 -3.294 -7.357 1.00 87.75 108 GLN A O 1
ATOM 800 N N . LEU A 1 109 ? 11.130 -1.813 -5.821 1.00 85.12 109 LEU A N 1
ATOM 801 C CA . LEU A 1 109 ? 10.577 -2.475 -4.635 1.00 85.12 109 LEU A CA 1
ATOM 802 C C . LEU A 1 109 ? 9.044 -2.626 -4.681 1.00 85.12 109 LEU A C 1
ATOM 804 O O . LEU A 1 109 ? 8.516 -3.583 -4.129 1.00 85.12 109 LEU A O 1
ATOM 808 N N . ALA A 1 110 ? 8.340 -1.713 -5.356 1.00 82.81 110 ALA A N 1
ATOM 809 C CA . ALA A 1 110 ? 6.888 -1.770 -5.531 1.00 82.81 110 ALA A CA 1
ATOM 810 C C . ALA A 1 110 ? 6.457 -2.688 -6.690 1.00 82.81 110 ALA A 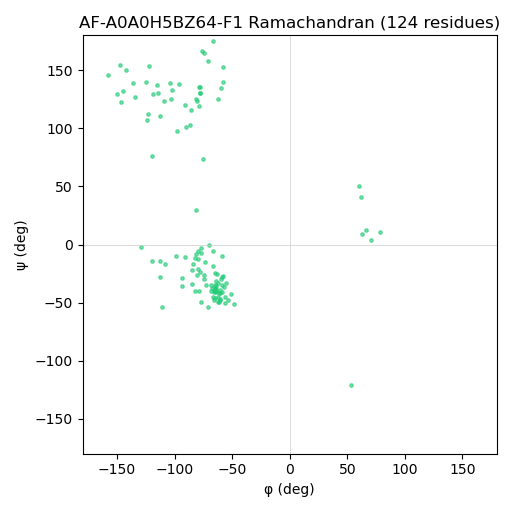C 1
ATOM 812 O O . ALA A 1 110 ? 5.278 -2.995 -6.832 1.00 82.81 110 ALA A O 1
ATOM 813 N N . LEU A 1 111 ? 7.405 -3.123 -7.527 1.00 84.56 111 LEU A N 1
ATOM 814 C CA . LEU A 1 111 ? 7.128 -3.836 -8.771 1.00 84.56 111 LEU A CA 1
ATOM 815 C C . LEU A 1 111 ? 7.558 -5.300 -8.705 1.00 84.56 111 LEU A C 1
ATOM 817 O O . LEU A 1 111 ? 6.769 -6.195 -9.007 1.00 84.56 111 LEU A O 1
ATOM 821 N N . VAL A 1 112 ? 8.819 -5.543 -8.342 1.00 86.19 112 VAL A N 1
ATOM 822 C CA . VAL A 1 112 ? 9.463 -6.845 -8.523 1.00 86.19 112 VAL A CA 1
ATOM 823 C C . VAL A 1 112 ? 9.279 -7.722 -7.291 1.00 86.19 112 VAL A C 1
ATOM 825 O O . VAL A 1 112 ? 9.745 -7.377 -6.208 1.00 86.19 112 VAL A O 1
ATOM 828 N N . GLY A 1 113 ? 8.647 -8.883 -7.466 1.00 80.88 113 GLY A N 1
ATOM 829 C CA . GLY A 1 113 ? 8.410 -9.854 -6.400 1.00 80.88 113 GLY A CA 1
ATOM 830 C C . GLY A 1 113 ? 8.455 -11.290 -6.914 1.00 80.88 113 GLY A C 1
ATOM 831 O O . GLY A 1 113 ? 7.699 -11.682 -7.797 1.00 80.88 113 GLY A O 1
ATOM 832 N N . GLY A 1 114 ? 9.341 -12.109 -6.341 1.00 74.75 114 GLY A N 1
ATOM 833 C CA . GLY A 1 114 ? 9.580 -13.503 -6.751 1.00 74.75 114 GLY A CA 1
ATOM 834 C C . GLY A 1 114 ? 8.575 -14.521 -6.197 1.00 74.75 114 GLY A C 1
ATOM 835 O O . GLY A 1 114 ? 8.947 -15.657 -5.912 1.00 74.75 114 GLY A O 1
ATOM 836 N N . GLY A 1 115 ? 7.329 -14.108 -5.947 1.00 76.25 115 GLY A N 1
ATOM 837 C CA . GLY A 1 115 ? 6.282 -14.949 -5.351 1.00 76.25 115 GLY A CA 1
ATOM 838 C C . GLY A 1 115 ? 6.469 -15.289 -3.862 1.00 76.25 115 GLY A C 1
ATOM 839 O O . GLY A 1 115 ? 5.671 -16.036 -3.294 1.00 76.25 115 GLY A O 1
ATOM 840 N N . GLU A 1 116 ? 7.502 -14.747 -3.214 1.00 76.25 116 GLU A N 1
ATOM 841 C CA . GLU A 1 116 ? 7.805 -14.970 -1.795 1.00 76.25 116 GLU A CA 1
ATOM 842 C C . GLU A 1 116 ? 6.672 -14.508 -0.876 1.00 76.25 116 GLU A C 1
ATOM 844 O O . GLU A 1 116 ? 6.269 -15.262 0.006 1.00 76.25 116 GLU A O 1
ATOM 849 N N . PHE A 1 117 ? 6.071 -13.354 -1.177 1.00 79.88 117 PHE A N 1
ATOM 850 C CA . PHE A 1 117 ? 4.870 -12.855 -0.507 1.00 79.88 117 PHE A CA 1
ATOM 851 C C . PHE A 1 117 ? 3.776 -13.929 -0.408 1.00 79.88 117 PHE A C 1
ATOM 853 O O . PHE A 1 117 ? 3.270 -14.231 0.672 1.00 79.88 117 PHE A O 1
ATOM 860 N N . TYR A 1 118 ? 3.445 -14.574 -1.532 1.00 78.50 118 TYR A N 1
ATOM 861 C CA . TYR A 1 118 ? 2.413 -15.608 -1.553 1.00 78.50 118 TYR A CA 1
ATOM 862 C C . TYR A 1 118 ? 2.835 -16.854 -0.768 1.00 78.50 118 TYR A C 1
ATOM 864 O O . TYR A 1 118 ? 2.011 -17.463 -0.091 1.00 78.50 118 TYR A O 1
ATOM 872 N N . ARG A 1 119 ? 4.119 -17.233 -0.825 1.00 77.00 119 ARG A N 1
ATOM 873 C CA . ARG A 1 119 ? 4.645 -18.384 -0.075 1.00 77.00 119 ARG A CA 1
ATOM 874 C C . ARG A 1 119 ? 4.556 -18.189 1.438 1.00 77.00 119 ARG A C 1
ATOM 876 O O . ARG A 1 119 ? 4.260 -19.163 2.128 1.00 77.00 119 ARG A O 1
ATOM 883 N N . VAL A 1 120 ? 4.838 -16.980 1.923 1.00 70.81 120 VAL A N 1
ATOM 884 C CA . VAL A 1 120 ? 4.841 -16.643 3.353 1.00 70.81 120 VAL A CA 1
ATOM 885 C C . VAL A 1 120 ? 3.412 -16.466 3.865 1.00 70.81 120 VAL A C 1
ATOM 887 O O . VAL A 1 120 ? 3.029 -17.095 4.846 1.00 70.81 120 VAL A O 1
ATOM 890 N N . HIS A 1 121 ? 2.589 -15.675 3.175 1.00 70.06 121 HIS A N 1
ATOM 891 C CA . HIS A 1 121 ? 1.331 -15.203 3.755 1.00 70.06 121 HIS A CA 1
ATOM 892 C C . HIS A 1 121 ? 0.114 -16.063 3.443 1.00 70.06 121 HIS A C 1
ATOM 894 O O . HIS A 1 121 ? -0.740 -16.232 4.308 1.00 70.06 121 HIS A O 1
ATOM 900 N N . VAL A 1 122 ? 0.025 -16.655 2.246 1.00 68.62 122 VAL A N 1
ATOM 901 C CA . VAL A 1 122 ? -1.158 -17.458 1.880 1.00 68.62 122 VAL A CA 1
ATOM 902 C C . VAL A 1 122 ? -1.276 -18.686 2.782 1.00 68.62 122 VAL A C 1
ATOM 904 O O . VAL A 1 122 ? -2.379 -19.063 3.149 1.00 68.62 122 VAL A O 1
ATOM 907 N N . ARG A 1 123 ? -0.146 -19.287 3.180 1.00 62.50 123 ARG A N 1
ATOM 908 C CA . ARG A 1 123 ? -0.120 -20.440 4.098 1.00 62.50 123 ARG A CA 1
ATOM 909 C C . ARG A 1 123 ? -0.322 -20.074 5.565 1.00 62.50 123 ARG A C 1
ATOM 911 O O . ARG A 1 123 ? -0.670 -20.947 6.344 1.00 62.50 123 ARG A O 1
ATOM 918 N N . ALA A 1 124 ? -0.027 -18.836 5.951 1.00 61.28 124 ALA A N 1
ATOM 919 C CA . ALA A 1 124 ? -0.195 -18.387 7.330 1.00 61.28 124 ALA A CA 1
ATOM 920 C C . ALA A 1 124 ? -1.660 -18.038 7.646 1.00 61.28 124 ALA A C 1
ATOM 922 O O . ALA A 1 124 ? -2.037 -18.018 8.811 1.00 61.28 124 ALA A O 1
ATOM 923 N N . TRP A 1 125 ? -2.472 -17.761 6.619 1.00 60.19 125 TRP A N 1
ATOM 924 C CA . TRP A 1 125 ? -3.857 -17.298 6.762 1.00 60.19 125 TRP A CA 1
ATOM 925 C C . TRP A 1 125 ? -4.939 -18.279 6.282 1.00 60.19 125 TRP A C 1
ATOM 927 O O . TRP A 1 125 ? -6.110 -18.070 6.598 1.00 60.19 125 TRP A O 1
ATOM 937 N N . LEU A 1 126 ? -4.577 -19.323 5.524 1.00 52.72 126 LEU A N 1
ATOM 938 C CA . LEU A 1 126 ? -5.465 -20.415 5.088 1.00 52.72 126 LEU A CA 1
ATOM 939 C C . LEU A 1 126 ? -5.054 -21.735 5.739 1.00 52.72 126 LEU A C 1
ATOM 941 O O . LEU A 1 126 ? -5.970 -22.480 6.152 1.00 52.72 126 LEU A O 1
#

pLDDT: mean 81.88, std 17.22, range [38.75, 98.5]

InterPro domains:
  IPR002052 DNA methylase, N-6 adenine-specific, conserved site [PS00092] (81-87)
  IPR029063 S-adenosyl-L-methionine-dependent methyltransferase superfamily [G3DSA:3.40.50.150] (1-125)
  IPR029063 S-adenosyl-L-methionine-dependent methyltransferase superfamily [SSF53335] (2-121)
  IPR041698 Methyltransferase domain 25 [PF13649] (1-57)
  IPR050320 Protein N5-glutamine methyltransferase [PTHR18895] (1-115)

Radius of gyration: 15.2 Å; Cα contacts (8 Å, |Δi|>4): 194; chains: 1; bounding box: 31×36×45 Å

Nearest PDB structures (foldseek):
  1ve3-assembly1_A-3  TM=8.505E-01  e=9.651E-05  Pyrococcus horikoshii
  4nec-assembly1_A  TM=8.881E-01  e=2.380E-04  Streptomyces lasalocidi
  5je6-assembly1_A  TM=9.107E-01  e=6.261E-04  Burkholderia glumae
  2hrb-assembly1_A  TM=5.387E-01  e=1.140E-02  Homo sapiens
  1l1e-assembly2_B  TM=4.270E-01  e=1.383E-02  Mycobacterium tuberculosis